Protein AF-A0A4W5P792-F1 (afdb_monomer_lite)

Structure (mmCIF, N/CA/C/O backbone):
data_AF-A0A4W5P792-F1
#
_entry.id   AF-A0A4W5P792-F1
#
loop_
_atom_site.group_PDB
_atom_site.id
_atom_site.type_symbol
_atom_site.label_atom_id
_atom_site.label_alt_id
_atom_site.label_comp_id
_atom_site.label_asym_id
_atom_site.label_entity_id
_atom_site.label_seq_id
_atom_site.pdbx_PDB_ins_code
_atom_site.Cartn_x
_atom_site.Cartn_y
_atom_site.Cartn_z
_atom_site.occupancy
_atom_site.B_iso_or_equiv
_atom_site.auth_seq_id
_atom_site.auth_comp_id
_atom_site.auth_asym_id
_atom_site.auth_atom_id
_atom_site.pdbx_PDB_model_num
ATOM 1 N N . MET A 1 1 ? -11.328 4.714 -4.684 1.00 63.66 1 MET A N 1
ATOM 2 C CA . MET A 1 1 ? -11.942 4.808 -3.341 1.00 63.66 1 MET A CA 1
ATOM 3 C C . MET A 1 1 ? -11.409 6.070 -2.698 1.00 63.66 1 MET A C 1
ATOM 5 O O . MET A 1 1 ? -10.196 6.207 -2.658 1.00 63.66 1 MET A O 1
ATOM 9 N N . SER A 1 2 ? -12.259 7.010 -2.285 1.00 81.56 2 SER A N 1
ATOM 10 C CA . SER A 1 2 ? -11.775 8.187 -1.558 1.00 81.56 2 SER A CA 1
ATOM 11 C C . SER A 1 2 ? -11.514 7.830 -0.095 1.00 81.56 2 SER A C 1
ATOM 13 O O . SER A 1 2 ? -12.242 7.023 0.490 1.00 81.56 2 SER A O 1
ATOM 15 N N . VAL A 1 3 ? -10.490 8.449 0.494 1.00 83.69 3 VAL A N 1
ATOM 16 C CA . VAL A 1 3 ? -10.143 8.302 1.918 1.00 83.69 3 VAL A CA 1
ATOM 17 C C . VAL A 1 3 ? -11.333 8.692 2.805 1.00 83.69 3 VAL A C 1
ATOM 19 O O . VAL A 1 3 ? -11.674 7.990 3.752 1.00 83.69 3 VAL A O 1
ATOM 22 N N . GLU A 1 4 ? -12.061 9.741 2.420 1.00 87.00 4 GLU A N 1
ATOM 23 C CA . GLU A 1 4 ? -13.284 10.177 3.101 1.00 87.00 4 GLU A CA 1
ATOM 24 C C . GLU A 1 4 ? -14.388 9.114 3.117 1.00 87.00 4 GLU A C 1
ATOM 26 O O . GLU A 1 4 ? -15.127 9.002 4.095 1.00 87.00 4 GLU A O 1
ATOM 31 N N . LYS A 1 5 ? -14.520 8.329 2.037 1.00 89.31 5 LYS A N 1
ATOM 32 C CA . LYS A 1 5 ? -15.499 7.238 1.980 1.00 89.31 5 LYS A CA 1
ATOM 33 C C . LYS A 1 5 ? -15.071 6.092 2.890 1.00 89.31 5 LYS A C 1
ATOM 35 O O . LYS A 1 5 ? -15.929 5.526 3.556 1.00 89.31 5 LYS A O 1
ATOM 40 N N . TYR A 1 6 ? -13.775 5.781 2.940 1.00 90.81 6 TYR A N 1
ATOM 41 C CA . TYR A 1 6 ? -13.229 4.725 3.794 1.00 90.81 6 TYR A CA 1
ATOM 42 C C . TYR A 1 6 ? -13.511 4.984 5.279 1.00 90.81 6 TYR A C 1
ATOM 44 O O . TYR A 1 6 ? -14.025 4.106 5.960 1.00 90.81 6 TYR A O 1
ATOM 52 N N . PHE A 1 7 ? -13.298 6.209 5.767 1.00 91.31 7 PHE A N 1
ATOM 53 C CA . PHE A 1 7 ? -13.531 6.543 7.182 1.00 91.31 7 PHE A CA 1
ATOM 54 C C . PHE A 1 7 ? -15.001 6.504 7.631 1.00 91.31 7 PHE A C 1
ATOM 56 O O . PHE A 1 7 ? -15.281 6.609 8.824 1.00 91.31 7 PHE A O 1
ATOM 63 N N . LYS A 1 8 ? -15.946 6.358 6.695 1.00 91.50 8 LYS A N 1
ATOM 64 C CA . LYS A 1 8 ? -17.387 6.225 6.966 1.00 91.50 8 LYS A CA 1
ATOM 65 C C . LYS A 1 8 ? -17.893 4.784 6.805 1.00 91.50 8 LYS A C 1
ATOM 67 O O . LYS A 1 8 ? -19.085 4.542 6.983 1.00 91.50 8 LYS A O 1
ATOM 72 N N . MET A 1 9 ? -17.033 3.839 6.423 1.00 92.81 9 MET A N 1
ATOM 73 C CA . MET A 1 9 ? -17.413 2.443 6.196 1.00 92.81 9 MET A CA 1
ATOM 74 C C . MET A 1 9 ? -17.576 1.671 7.512 1.00 92.81 9 MET A C 1
ATOM 76 O O . MET A 1 9 ? -16.966 1.981 8.534 1.00 92.81 9 MET A O 1
ATOM 80 N N . LYS A 1 10 ? -18.398 0.615 7.482 1.00 92.94 10 LYS A N 1
ATOM 81 C CA . LYS A 1 10 ? -18.444 -0.365 8.574 1.00 92.94 10 LYS A CA 1
ATOM 82 C C . LYS A 1 10 ? -17.152 -1.184 8.588 1.00 92.94 10 LYS A C 1
ATOM 84 O O . LYS A 1 10 ? -16.518 -1.387 7.557 1.00 92.94 10 LYS A O 1
ATOM 89 N N . LYS A 1 11 ? -16.804 -1.733 9.752 1.00 92.56 11 LYS A N 1
ATOM 90 C CA . LYS A 1 11 ? -15.557 -2.481 9.987 1.00 92.56 11 LYS A CA 1
ATOM 91 C C . LYS A 1 11 ? -15.236 -3.548 8.928 1.00 92.56 11 LYS A C 1
ATOM 93 O O . LYS A 1 11 ? -14.085 -3.661 8.520 1.00 92.56 11 LYS A O 1
ATOM 98 N N . SER A 1 12 ? -16.227 -4.338 8.502 1.00 93.56 12 SER A N 1
ATOM 99 C CA . SER A 1 12 ? -16.034 -5.375 7.473 1.00 93.56 12 SER A CA 1
ATOM 100 C C . SER A 1 12 ? -15.555 -4.783 6.150 1.00 93.56 12 SER A C 1
ATOM 102 O O . SER A 1 12 ? -14.626 -5.300 5.540 1.00 93.56 12 SER A O 1
ATOM 104 N N . ASP A 1 13 ? -16.152 -3.661 5.764 1.00 93.75 13 ASP A N 1
ATOM 105 C CA . ASP A 1 13 ? -15.906 -3.001 4.489 1.00 93.75 13 ASP A CA 1
ATOM 106 C C . ASP A 1 13 ? -14.578 -2.241 4.544 1.00 93.75 13 ASP A C 1
ATOM 108 O O . ASP A 1 13 ? -13.830 -2.276 3.574 1.00 93.75 13 ASP A O 1
ATOM 112 N N . CYS A 1 14 ? -14.224 -1.644 5.693 1.00 94.44 14 CYS A N 1
ATOM 113 C CA . CYS A 1 14 ? -12.881 -1.099 5.927 1.00 94.44 14 CYS A CA 1
ATOM 114 C C . CYS A 1 14 ? -11.807 -2.179 5.746 1.00 94.44 14 CYS A C 1
ATOM 116 O O . CYS A 1 14 ? -10.798 -1.943 5.087 1.00 94.44 14 CYS A O 1
ATOM 118 N N . LYS A 1 15 ? -12.028 -3.384 6.287 1.00 94.25 15 LYS A N 1
ATOM 119 C CA . LYS A 1 15 ? -11.068 -4.488 6.166 1.00 94.25 15 LYS A CA 1
ATOM 120 C C . LYS A 1 15 ? -10.851 -4.892 4.708 1.00 94.25 15 LYS A C 1
ATOM 122 O O . LYS A 1 15 ? -9.708 -4.991 4.266 1.00 94.25 15 LYS A O 1
ATOM 127 N N . GLU A 1 16 ? -11.936 -5.092 3.964 1.00 95.06 16 GLU A N 1
ATOM 128 C CA . GLU A 1 16 ? -11.878 -5.452 2.545 1.00 95.06 16 GLU A CA 1
ATOM 129 C C . GLU A 1 16 ? -11.236 -4.337 1.708 1.00 95.06 16 GLU A C 1
ATOM 131 O O . GLU A 1 16 ? -10.334 -4.577 0.905 1.00 95.06 16 GLU A O 1
ATOM 136 N N . ALA A 1 17 ? -11.638 -3.092 1.951 1.00 93.94 17 ALA A N 1
ATOM 137 C CA . ALA A 1 17 ? -11.094 -1.917 1.294 1.00 93.94 17 ALA A CA 1
ATOM 138 C C . ALA A 1 17 ? -9.582 -1.753 1.505 1.00 93.94 17 ALA A C 1
ATOM 140 O O . ALA A 1 17 ? -8.847 -1.477 0.552 1.00 93.94 17 ALA A O 1
ATOM 141 N N . L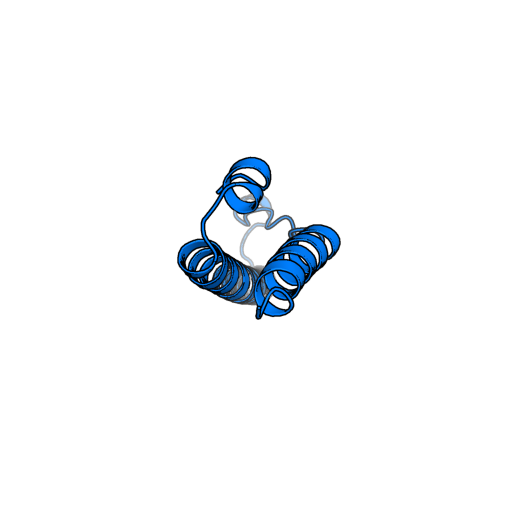EU A 1 18 ? -9.114 -1.946 2.741 1.00 93.88 18 LEU A N 1
ATOM 142 C CA . LEU A 1 18 ? -7.698 -1.888 3.094 1.00 93.88 18 LEU A CA 1
ATOM 143 C C . LEU A 1 18 ? -6.908 -3.001 2.404 1.00 93.88 18 LEU A C 1
ATOM 145 O O . LEU A 1 18 ? -5.805 -2.764 1.914 1.00 93.88 18 LEU A O 1
ATOM 149 N N . GLU A 1 19 ? -7.473 -4.204 2.321 1.00 94.31 19 GLU A N 1
ATOM 150 C CA . GLU A 1 19 ? -6.846 -5.320 1.618 1.00 94.31 19 GLU A CA 1
ATOM 151 C C . GLU A 1 19 ? -6.711 -5.040 0.113 1.00 94.31 19 GLU A C 1
ATOM 153 O O . GLU A 1 19 ? -5.640 -5.248 -0.463 1.00 94.31 19 GLU A O 1
ATOM 158 N N . ILE A 1 20 ? -7.761 -4.504 -0.520 1.00 94.00 20 ILE A N 1
ATOM 159 C CA . ILE A 1 20 ? -7.725 -4.082 -1.927 1.00 94.00 20 ILE A CA 1
ATOM 160 C C . ILE A 1 20 ? -6.642 -3.020 -2.136 1.00 94.00 20 ILE A C 1
ATOM 162 O O . ILE A 1 20 ? -5.864 -3.122 -3.087 1.00 94.00 20 ILE A O 1
ATOM 166 N N . TYR A 1 21 ? -6.551 -2.031 -1.243 1.00 91.12 21 TYR A N 1
ATOM 167 C CA . TYR A 1 21 ? -5.539 -0.982 -1.331 1.00 91.12 21 TYR A CA 1
ATOM 168 C C . TYR A 1 21 ? -4.114 -1.541 -1.203 1.00 91.12 21 TYR A C 1
ATOM 170 O O . TYR A 1 21 ? -3.264 -1.248 -2.041 1.00 91.12 21 TYR A O 1
ATOM 178 N N . LYS A 1 22 ? -3.856 -2.434 -0.238 1.00 91.62 22 LYS A N 1
ATOM 179 C CA . LYS A 1 22 ? -2.554 -3.112 -0.097 1.00 91.62 22 LYS A CA 1
ATOM 180 C C . LYS A 1 22 ? -2.181 -3.914 -1.348 1.00 91.62 22 LYS A C 1
ATOM 182 O O . LYS A 1 22 ? -1.065 -3.790 -1.848 1.00 91.62 22 LYS A O 1
ATOM 187 N N . ARG A 1 23 ? -3.125 -4.685 -1.905 1.00 93.00 23 ARG A N 1
ATOM 188 C CA . ARG A 1 23 ? -2.919 -5.435 -3.160 1.00 93.00 23 ARG A CA 1
ATOM 189 C C . ARG A 1 23 ? -2.636 -4.506 -4.342 1.00 93.00 23 ARG A C 1
ATOM 191 O O . ARG A 1 23 ? -1.818 -4.848 -5.196 1.00 93.00 23 ARG A O 1
ATOM 198 N N . PHE A 1 24 ? -3.304 -3.355 -4.406 1.00 90.44 24 PHE A N 1
ATOM 199 C CA . PHE A 1 24 ? -3.052 -2.335 -5.421 1.00 90.44 24 PHE A CA 1
ATOM 200 C C . PHE A 1 24 ? -1.615 -1.807 -5.335 1.00 90.44 24 PHE A C 1
ATOM 202 O O . PHE A 1 24 ? -0.924 -1.822 -6.351 1.00 90.44 24 PHE A O 1
ATOM 209 N N . LEU A 1 25 ? -1.131 -1.452 -4.138 1.00 88.81 25 LEU A N 1
ATOM 210 C CA . LEU A 1 25 ? 0.248 -0.984 -3.944 1.00 88.81 25 LEU A CA 1
ATOM 211 C C . LEU A 1 25 ? 1.274 -2.003 -4.448 1.00 88.81 25 LEU A C 1
ATOM 213 O O . LEU A 1 25 ? 2.151 -1.652 -5.230 1.00 88.81 25 LEU A O 1
ATOM 217 N N . THR A 1 26 ? 1.119 -3.283 -4.094 1.00 90.38 26 THR A N 1
ATOM 218 C CA . THR A 1 26 ? 2.019 -4.341 -4.581 1.00 90.38 26 THR A CA 1
ATOM 219 C C . THR A 1 26 ? 2.022 -4.452 -6.107 1.00 90.38 26 THR A C 1
ATOM 221 O O . THR A 1 26 ? 3.066 -4.697 -6.708 1.00 90.38 26 THR A O 1
ATOM 224 N N . ARG A 1 27 ? 0.865 -4.286 -6.762 1.00 90.69 27 ARG A N 1
ATOM 225 C CA . ARG A 1 27 ? 0.781 -4.310 -8.231 1.00 90.69 27 ARG A CA 1
ATOM 226 C C . ARG A 1 27 ? 1.467 -3.095 -8.850 1.00 90.69 27 ARG A C 1
ATOM 228 O O . ARG A 1 27 ? 2.187 -3.270 -9.824 1.00 90.69 27 ARG A O 1
ATOM 235 N N . VAL A 1 28 ? 1.298 -1.907 -8.271 1.00 88.12 28 VAL A N 1
ATOM 236 C CA . VAL A 1 28 ? 1.979 -0.680 -8.716 1.00 88.12 28 VAL A CA 1
ATOM 237 C C . VAL A 1 28 ? 3.497 -0.822 -8.607 1.00 88.12 28 VAL A C 1
ATOM 239 O O . VAL A 1 28 ? 4.196 -0.500 -9.563 1.00 88.12 28 VAL A O 1
ATOM 242 N N . THR A 1 29 ? 4.011 -1.395 -7.512 1.00 87.94 29 THR A N 1
ATOM 243 C CA . THR A 1 29 ? 5.446 -1.698 -7.369 1.00 87.94 29 THR A CA 1
ATOM 244 C C . THR A 1 29 ? 5.947 -2.599 -8.497 1.00 87.94 29 THR A C 1
ATOM 246 O O . THR A 1 29 ? 6.930 -2.261 -9.150 1.00 87.94 29 THR A O 1
ATOM 249 N N . LYS A 1 30 ? 5.235 -3.697 -8.789 1.00 90.50 30 LYS A N 1
ATOM 250 C CA . LYS A 1 30 ? 5.608 -4.620 -9.874 1.00 90.50 30 LYS A CA 1
ATOM 251 C C . LYS A 1 30 ? 5.565 -3.965 -11.252 1.00 90.50 30 LYS A C 1
ATOM 253 O O . LYS A 1 30 ? 6.413 -4.255 -12.088 1.00 90.50 30 LYS A O 1
ATOM 258 N N . ILE A 1 31 ? 4.595 -3.082 -11.496 1.00 88.62 31 ILE A N 1
ATOM 259 C CA . ILE A 1 31 ? 4.539 -2.298 -12.738 1.00 88.62 31 ILE A CA 1
ATOM 260 C C . ILE A 1 31 ? 5.761 -1.374 -12.815 1.00 88.62 31 ILE A C 1
ATOM 262 O O . ILE A 1 31 ? 6.386 -1.306 -13.864 1.00 88.62 31 ILE A O 1
ATOM 266 N N . GLY A 1 32 ? 6.168 -0.737 -11.715 1.00 87.12 32 GLY A N 1
ATOM 267 C CA . GLY A 1 32 ? 7.386 0.083 -11.666 1.00 87.12 32 GLY A CA 1
ATOM 268 C C . GLY A 1 32 ? 8.660 -0.681 -11.970 1.00 87.12 32 GLY A C 1
ATOM 269 O O . GLY A 1 32 ? 9.498 -0.204 -12.731 1.00 87.12 32 GLY A O 1
ATOM 270 N N . GLU A 1 33 ? 8.800 -1.881 -11.423 1.00 89.19 33 GLU A N 1
ATOM 271 C CA . GLU A 1 33 ? 9.920 -2.770 -11.739 1.00 89.19 33 GLU A CA 1
ATOM 272 C C . GLU A 1 33 ? 9.901 -3.197 -13.211 1.00 89.19 33 GLU A C 1
ATOM 274 O O . GLU A 1 33 ? 10.933 -3.165 -13.880 1.00 89.19 33 GLU A O 1
ATOM 279 N N . PHE A 1 34 ? 8.721 -3.536 -13.734 1.00 90.19 34 PHE A N 1
ATOM 280 C CA . PHE A 1 34 ? 8.550 -3.921 -15.131 1.00 90.19 34 PHE A CA 1
ATOM 281 C C . PHE A 1 34 ? 8.884 -2.777 -16.096 1.00 90.19 34 PHE A C 1
ATOM 283 O 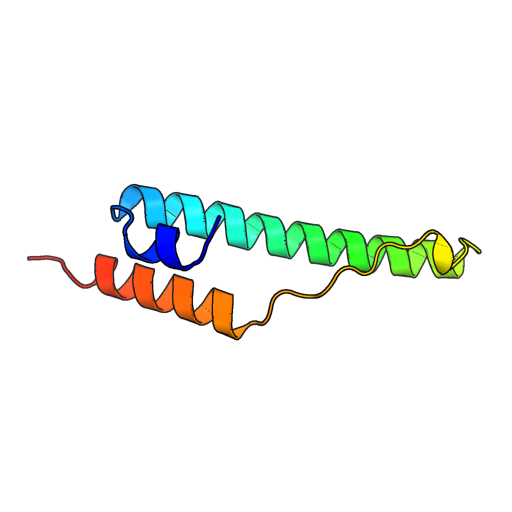O . PHE A 1 34 ? 9.583 -2.998 -17.079 1.00 90.19 34 PHE A O 1
ATOM 290 N N . MET A 1 35 ? 8.447 -1.551 -15.804 1.00 87.69 35 MET A N 1
ATOM 291 C CA . MET A 1 35 ? 8.755 -0.384 -16.634 1.00 87.69 35 MET A CA 1
ATOM 292 C C . MET A 1 35 ? 10.244 -0.032 -16.595 1.00 87.69 35 MET A C 1
ATOM 294 O O . MET A 1 35 ? 10.825 0.253 -17.636 1.00 87.69 35 MET A O 1
ATOM 298 N N . LYS A 1 36 ? 10.907 -0.160 -15.437 1.00 86.94 36 LYS A N 1
ATOM 299 C CA . LYS A 1 36 ? 12.372 -0.026 -15.361 1.00 86.94 36 LYS A CA 1
ATOM 300 C C . LYS A 1 36 ? 13.083 -1.047 -16.247 1.00 86.94 36 LYS A C 1
ATOM 302 O O . LYS A 1 36 ? 14.056 -0.698 -16.903 1.00 86.94 36 LYS A O 1
ATOM 307 N N . LEU A 1 37 ? 12.604 -2.292 -16.291 1.00 90.44 37 LEU A N 1
ATOM 308 C CA . LEU A 1 37 ? 13.136 -3.298 -17.214 1.00 90.44 37 LEU A CA 1
ATOM 309 C C . LEU A 1 37 ? 12.871 -2.906 -18.677 1.00 90.44 37 LEU A C 1
ATOM 311 O O . LEU A 1 37 ? 13.770 -3.030 -19.507 1.00 90.44 37 LEU A O 1
ATOM 315 N N . ALA A 1 38 ? 11.677 -2.397 -18.982 1.00 89.88 38 ALA A N 1
ATOM 316 C CA . ALA A 1 38 ? 11.317 -1.913 -20.312 1.00 89.88 38 ALA A CA 1
ATOM 317 C C . ALA A 1 38 ? 12.274 -0.807 -20.808 1.00 89.88 38 ALA A C 1
ATOM 319 O O . ALA A 1 38 ? 12.733 -0.864 -21.949 1.00 89.88 38 ALA A O 1
ATOM 320 N N . GLU A 1 39 ? 12.671 0.134 -19.942 1.00 88.25 39 GLU A N 1
ATOM 321 C CA . GLU A 1 39 ? 13.691 1.145 -20.274 1.00 88.25 39 GLU A CA 1
ATOM 322 C C . GLU A 1 39 ? 15.024 0.508 -20.685 1.00 88.25 39 GLU A C 1
ATOM 324 O O . GLU A 1 39 ? 15.646 0.941 -21.654 1.00 88.25 39 GLU A O 1
ATOM 329 N N . THR A 1 40 ? 15.466 -0.550 -19.992 1.00 89.81 40 THR A N 1
ATOM 330 C CA . THR A 1 40 ? 16.756 -1.199 -20.302 1.00 89.81 40 THR A CA 1
ATOM 331 C C . THR A 1 40 ? 16.780 -1.896 -21.660 1.00 89.81 40 THR A C 1
ATOM 333 O O . THR A 1 40 ? 17.857 -2.088 -22.221 1.00 89.81 40 THR A O 1
ATOM 336 N N . VAL A 1 41 ? 15.612 -2.258 -22.200 1.00 92.44 41 VAL A N 1
ATOM 337 C CA . VAL A 1 41 ? 15.479 -2.896 -23.520 1.00 92.44 41 VAL A CA 1
ATOM 338 C C . VAL A 1 41 ? 15.102 -1.904 -24.627 1.00 92.44 41 VAL A C 1
ATOM 340 O O . VAL A 1 41 ? 14.863 -2.323 -25.757 1.00 92.44 41 VAL A O 1
ATOM 343 N N . GLY A 1 42 ? 15.093 -0.599 -24.327 1.00 90.50 42 GLY A N 1
ATOM 344 C CA . GLY A 1 42 ? 14.930 0.471 -25.314 1.00 90.50 42 GLY A CA 1
ATOM 345 C C . GLY A 1 42 ? 13.500 0.976 -25.518 1.00 90.50 42 GLY A C 1
ATOM 346 O O . GLY A 1 42 ? 13.238 1.592 -26.548 1.00 90.50 42 GLY A O 1
ATOM 347 N N . VAL A 1 43 ? 12.577 0.733 -24.578 1.00 89.69 43 VAL A N 1
ATOM 348 C CA . VAL A 1 43 ? 11.247 1.372 -24.599 1.00 89.69 43 VAL A CA 1
ATOM 349 C C . VAL A 1 43 ? 11.386 2.870 -24.312 1.00 89.69 43 VAL A C 1
ATOM 351 O O . VAL A 1 43 ? 12.117 3.268 -23.402 1.00 89.69 43 VAL A O 1
ATOM 354 N N . ASP A 1 44 ? 10.696 3.698 -25.100 1.00 86.19 44 ASP A N 1
ATOM 355 C CA . ASP A 1 44 ? 10.737 5.153 -24.966 1.00 86.19 44 ASP A CA 1
ATOM 356 C C . ASP A 1 44 ? 10.095 5.596 -23.644 1.00 86.19 44 ASP A C 1
ATOM 358 O O . ASP A 1 44 ? 9.028 5.124 -23.251 1.00 86.19 44 ASP A O 1
ATOM 362 N N . LYS A 1 45 ? 10.737 6.538 -22.950 1.00 76.94 45 LYS A N 1
ATOM 363 C CA . LYS A 1 45 ? 10.253 7.059 -21.665 1.00 76.94 45 LYS A CA 1
ATOM 364 C C . LYS A 1 45 ? 8.902 7.765 -21.774 1.00 76.94 45 LYS A C 1
ATOM 366 O O . LYS A 1 45 ? 8.189 7.832 -20.780 1.00 76.94 45 LYS A O 1
ATOM 371 N N . ASN A 1 46 ? 8.544 8.275 -22.950 1.00 83.50 46 ASN A N 1
ATOM 372 C CA . ASN A 1 46 ? 7.246 8.896 -23.204 1.00 83.50 46 ASN A CA 1
ATOM 373 C C . ASN A 1 46 ? 6.103 7.866 -23.268 1.00 83.50 46 ASN A C 1
ATOM 375 O O . ASN A 1 46 ? 4.952 8.237 -23.047 1.00 83.50 46 ASN A O 1
ATOM 379 N N . ASP A 1 47 ? 6.415 6.588 -23.514 1.00 81.25 47 ASP A N 1
ATOM 380 C CA . ASP A 1 47 ? 5.451 5.479 -23.481 1.00 81.25 47 ASP A CA 1
ATOM 381 C C . ASP A 1 47 ? 5.317 4.855 -22.078 1.00 81.25 47 ASP A C 1
ATOM 383 O O . ASP A 1 47 ? 4.471 3.984 -21.850 1.00 81.25 47 ASP A O 1
ATOM 387 N N . ILE A 1 48 ? 6.139 5.293 -21.115 1.00 73.94 48 ILE A N 1
ATOM 388 C CA . ILE A 1 48 ? 6.124 4.785 -19.743 1.00 73.94 48 ILE A CA 1
ATOM 389 C C . ILE A 1 48 ? 5.167 5.626 -18.892 1.00 73.94 48 ILE A C 1
ATOM 391 O O . ILE A 1 48 ? 5.369 6.832 -18.736 1.00 73.94 48 ILE A O 1
ATOM 395 N N . PRO A 1 49 ? 4.133 5.015 -18.287 1.00 76.00 49 PRO A N 1
ATOM 396 C CA . PRO A 1 49 ? 3.235 5.739 -17.403 1.00 76.00 49 PRO A CA 1
ATOM 397 C C . PRO A 1 49 ? 3.964 6.182 -16.129 1.00 76.00 49 PRO A C 1
ATOM 399 O O . PRO A 1 49 ? 4.652 5.385 -15.488 1.00 76.00 49 PRO A O 1
ATOM 402 N N . ASP A 1 50 ? 3.749 7.434 -15.716 1.00 72.62 50 ASP A N 1
ATOM 403 C CA . ASP A 1 50 ? 4.207 7.929 -14.416 1.00 72.62 50 ASP A CA 1
ATOM 404 C C . ASP A 1 50 ? 3.357 7.315 -13.296 1.00 72.62 50 ASP A C 1
ATOM 406 O O . ASP A 1 50 ? 2.241 7.741 -12.969 1.00 72.62 50 ASP A O 1
ATOM 410 N N . ILE A 1 51 ? 3.896 6.249 -12.724 1.00 71.00 51 ILE A N 1
ATOM 411 C CA . ILE A 1 51 ? 3.335 5.544 -11.580 1.00 71.00 51 ILE A CA 1
ATOM 412 C C . ILE A 1 51 ? 3.729 6.299 -10.315 1.00 71.00 51 ILE A C 1
ATOM 414 O O . ILE A 1 51 ? 4.647 5.925 -9.585 1.00 71.00 51 ILE A O 1
ATOM 418 N N . ASN A 1 52 ? 2.997 7.380 -10.057 1.00 68.88 52 ASN A N 1
ATOM 419 C CA . ASN A 1 52 ? 3.087 8.112 -8.806 1.00 68.88 52 ASN A CA 1
ATOM 420 C C . ASN A 1 52 ? 2.845 7.153 -7.632 1.00 6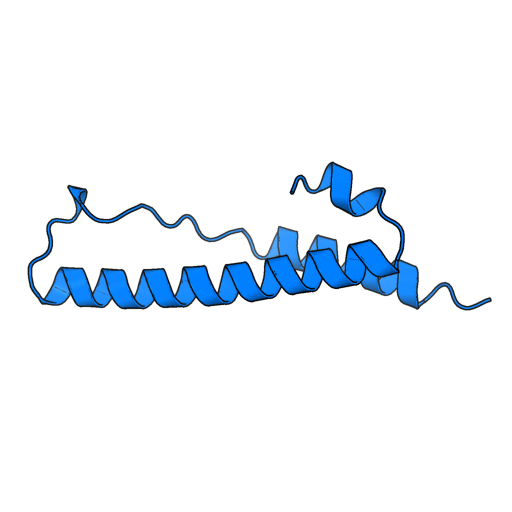8.88 52 ASN A C 1
ATOM 422 O O . ASN A 1 52 ? 1.757 6.590 -7.467 1.00 68.88 52 ASN A O 1
ATOM 426 N N . TYR A 1 53 ? 3.879 6.956 -6.815 1.00 69.81 53 TYR A N 1
ATOM 427 C CA . TYR A 1 53 ? 3.784 6.145 -5.611 1.00 69.81 53 TYR A CA 1
ATOM 428 C C . TYR A 1 53 ? 2.812 6.814 -4.647 1.00 69.81 53 TYR A C 1
ATOM 430 O O . TYR A 1 53 ? 2.978 7.978 -4.279 1.00 69.81 53 TYR A O 1
ATOM 438 N N . ALA A 1 54 ? 1.791 6.074 -4.223 1.00 73.19 54 ALA A N 1
ATOM 439 C CA . ALA A 1 54 ? 0.903 6.571 -3.191 1.00 73.19 54 ALA A CA 1
ATOM 440 C C . ALA A 1 54 ? 1.714 6.805 -1.902 1.00 73.19 54 ALA A C 1
ATOM 442 O O . ALA A 1 54 ? 2.490 5.927 -1.507 1.00 73.19 54 ALA A O 1
ATOM 443 N N . PRO A 1 55 ? 1.558 7.960 -1.238 1.00 78.75 55 PRO A N 1
ATOM 444 C CA . PRO A 1 55 ? 2.333 8.267 -0.048 1.00 78.75 55 PRO A CA 1
ATOM 445 C C . PRO A 1 55 ? 2.032 7.265 1.072 1.00 78.75 55 PRO A C 1
ATOM 447 O O . PRO A 1 55 ? 0.878 6.897 1.317 1.00 78.75 55 PRO A O 1
ATOM 450 N N . SER A 1 56 ? 3.085 6.842 1.775 1.00 79.81 56 SER A N 1
ATOM 451 C CA . SER A 1 56 ? 3.016 5.897 2.899 1.00 79.81 56 SER A CA 1
ATOM 452 C C . SER A 1 56 ? 2.076 6.370 4.011 1.00 79.81 56 SER A C 1
ATOM 454 O O . SER A 1 56 ? 1.397 5.550 4.628 1.00 79.81 56 SER A O 1
ATOM 456 N N . SER A 1 57 ? 1.949 7.687 4.190 1.00 86.38 57 SER A N 1
ATOM 457 C CA . SER A 1 57 ? 1.033 8.316 5.149 1.00 86.38 57 SER A CA 1
ATOM 458 C C . SER A 1 57 ? -0.436 7.937 4.938 1.00 86.38 57 SER A C 1
ATOM 460 O O . SER A 1 57 ? -1.191 7.844 5.907 1.00 86.38 57 SER A O 1
ATOM 462 N N . ILE A 1 58 ? -0.860 7.673 3.695 1.00 89.25 58 ILE A N 1
ATOM 463 C CA . ILE A 1 58 ? -2.231 7.227 3.418 1.00 89.25 58 ILE A CA 1
ATOM 464 C C . ILE A 1 58 ? -2.427 5.815 3.956 1.00 89.25 58 ILE A C 1
ATOM 466 O O . ILE A 1 58 ? -3.404 5.574 4.657 1.00 89.25 58 ILE A O 1
ATOM 470 N N . LEU A 1 59 ? -1.507 4.891 3.662 1.00 91.19 59 LEU A N 1
ATOM 471 C CA . LEU A 1 59 ? -1.613 3.517 4.155 1.00 91.19 59 LEU A CA 1
ATOM 472 C C . LEU A 1 59 ? -1.671 3.493 5.687 1.00 91.19 59 LEU A C 1
ATOM 474 O O . LEU A 1 59 ? -2.584 2.890 6.246 1.00 91.19 59 LEU A O 1
ATOM 478 N N . GLU A 1 60 ? -0.763 4.221 6.337 1.00 91.94 60 GLU A N 1
ATOM 479 C CA . GLU A 1 60 ? -0.701 4.331 7.796 1.00 91.94 60 GLU A CA 1
ATOM 480 C C . GLU A 1 60 ? -2.005 4.886 8.389 1.00 91.94 60 GLU A C 1
ATOM 482 O O . GLU A 1 60 ? -2.526 4.360 9.375 1.00 91.94 60 GLU A O 1
ATOM 487 N N . SER A 1 61 ? -2.592 5.903 7.750 1.00 92.69 61 SER A N 1
ATOM 488 C CA . SER A 1 61 ? -3.878 6.473 8.169 1.00 92.69 61 SER A CA 1
ATOM 489 C C . SER A 1 61 ? -5.025 5.458 8.059 1.00 92.69 61 SER A C 1
ATOM 491 O O . SER A 1 61 ? -5.873 5.372 8.952 1.00 92.69 61 SER A O 1
ATOM 493 N N . LEU A 1 62 ? -5.061 4.663 6.982 1.00 93.44 62 LEU A N 1
ATOM 494 C CA . LEU A 1 62 ? -6.093 3.640 6.770 1.00 93.44 62 LEU A CA 1
ATOM 495 C C . LEU A 1 62 ? -5.955 2.469 7.759 1.00 93.44 62 LEU A C 1
ATOM 497 O O . LEU A 1 62 ? -6.968 1.969 8.260 1.00 93.44 62 LEU A O 1
ATOM 501 N N . GLU A 1 63 ? -4.721 2.052 8.056 1.00 93.75 63 GLU A N 1
ATOM 502 C CA . GLU A 1 63 ? -4.406 1.017 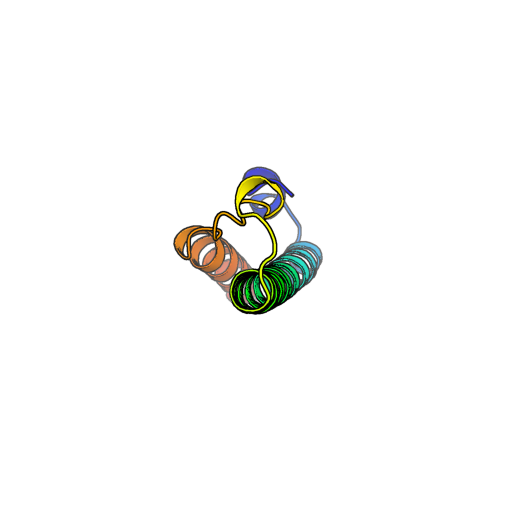9.050 1.00 93.75 63 GLU A CA 1
ATOM 503 C C . GLU A 1 63 ? -4.739 1.480 10.468 1.00 93.75 63 GLU A C 1
ATOM 505 O O . GLU A 1 63 ? -5.409 0.761 11.206 1.00 93.75 63 GLU A O 1
ATOM 510 N N . THR A 1 64 ? -4.357 2.706 10.827 1.00 94.00 64 THR A N 1
ATOM 511 C CA . THR A 1 64 ? -4.673 3.310 12.128 1.00 94.00 64 THR A CA 1
ATOM 512 C C . THR A 1 64 ? -6.181 3.371 12.354 1.00 94.00 64 THR A C 1
ATOM 514 O O . THR A 1 64 ? -6.673 2.961 13.409 1.00 94.00 64 THR A O 1
ATOM 517 N N . HIS A 1 65 ? -6.942 3.811 11.346 1.00 93.50 65 HIS A N 1
ATOM 518 C CA . HIS A 1 65 ? -8.399 3.807 11.425 1.00 93.50 65 HIS A CA 1
ATOM 519 C C . HIS A 1 65 ? -8.955 2.389 11.613 1.00 93.50 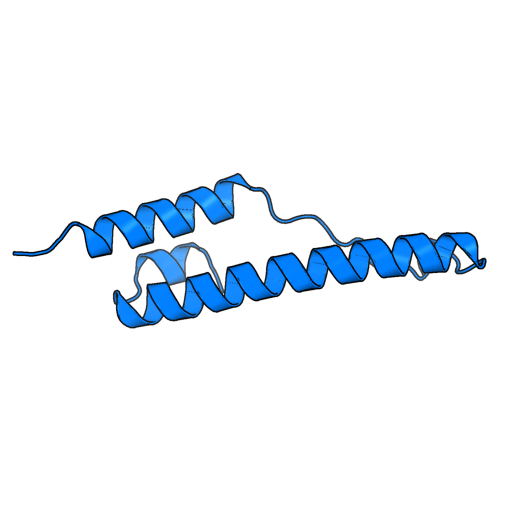65 HIS A C 1
ATOM 521 O O . HIS A 1 65 ? -9.778 2.180 12.504 1.00 93.50 65 HIS A O 1
ATOM 527 N N . MET A 1 66 ? -8.477 1.402 10.847 1.00 94.06 66 MET A N 1
ATOM 528 C CA . MET A 1 66 ? -8.925 0.012 10.989 1.00 94.06 66 MET A CA 1
ATOM 529 C C . MET A 1 66 ? -8.634 -0.540 12.390 1.00 94.06 66 MET A C 1
ATOM 531 O O . MET A 1 66 ? -9.536 -1.072 13.034 1.00 94.06 66 MET A O 1
ATOM 535 N N . ASN A 1 67 ? -7.422 -0.329 12.905 1.00 92.44 67 ASN A N 1
ATOM 536 C CA . ASN A 1 67 ? -7.026 -0.752 14.248 1.00 92.44 67 ASN A CA 1
ATOM 537 C C . ASN A 1 67 ? -7.921 -0.123 15.328 1.00 92.44 67 ASN A C 1
ATOM 539 O O . ASN A 1 67 ? -8.326 -0.805 16.270 1.00 92.44 67 ASN A O 1
ATOM 543 N N . SER A 1 68 ? -8.315 1.147 15.167 1.00 91.25 68 SER A N 1
ATOM 544 C CA . SER A 1 68 ? -9.258 1.809 16.081 1.00 91.25 68 SER A CA 1
ATOM 545 C C . SER A 1 68 ? -10.652 1.155 16.087 1.00 91.25 68 SER A C 1
ATOM 547 O O . SER A 1 68 ? -11.312 1.101 17.127 1.00 91.25 68 SER A O 1
ATOM 549 N N . LEU A 1 69 ? -11.092 0.601 14.949 1.00 89.81 69 LEU A N 1
ATOM 550 C CA . LEU A 1 69 ? -12.335 -0.171 14.831 1.00 89.81 69 LEU A CA 1
ATOM 551 C C . LEU A 1 69 ? -12.184 -1.609 15.361 1.00 89.81 69 LEU A C 1
ATOM 553 O O . LEU A 1 69 ? -13.177 -2.248 15.715 1.00 89.81 69 LEU A O 1
ATOM 557 N N . GLU A 1 70 ? -10.964 -2.150 15.404 1.00 85.94 70 GLU A N 1
ATOM 558 C CA . GLU A 1 70 ? -10.668 -3.461 15.993 1.00 85.94 70 GLU A CA 1
ATOM 559 C C . GLU A 1 70 ? -10.567 -3.426 17.517 1.00 85.94 70 GLU A C 1
ATOM 561 O O . GLU A 1 70 ? -11.064 -4.350 18.164 1.00 85.94 70 GLU A O 1
ATOM 566 N N . GLY A 1 71 ? -10.002 -2.348 18.070 1.00 74.44 71 GLY A N 1
ATOM 567 C CA . GLY A 1 71 ? -9.873 -2.113 19.510 1.00 74.44 71 GLY A CA 1
ATOM 568 C C . GLY A 1 71 ? -11.191 -1.796 20.222 1.00 74.44 71 GLY A C 1
ATOM 569 O O . GLY A 1 71 ? -11.295 -2.006 21.426 1.00 74.44 71 GLY A O 1
ATOM 570 N N . LYS A 1 72 ? -12.232 -1.374 19.492 1.00 63.34 72 LYS A N 1
ATOM 571 C CA . LYS A 1 72 ? -13.608 -1.298 20.009 1.00 63.34 72 LYS A CA 1
ATOM 572 C C . LYS A 1 72 ? -14.226 -2.703 20.087 1.00 63.34 72 LYS A C 1
ATOM 574 O O . LYS A 1 72 ? -15.070 -3.074 19.273 1.00 63.34 72 LYS A O 1
ATOM 579 N N 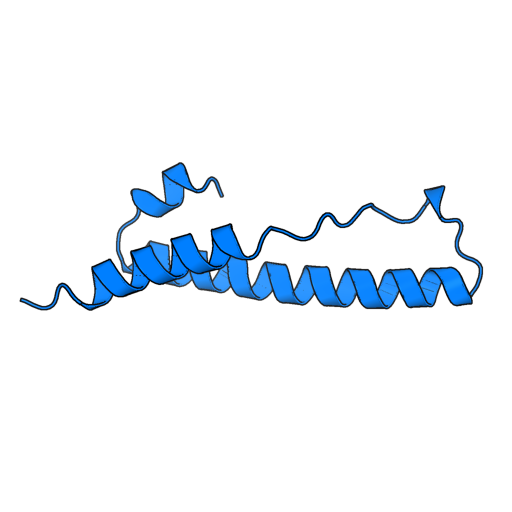. LYS A 1 73 ? -13.771 -3.509 21.047 1.00 47.16 73 LYS A N 1
ATOM 580 C CA . LYS A 1 73 ? -14.469 -4.709 21.531 1.00 47.16 73 LYS A CA 1
ATOM 581 C C . LYS A 1 73 ? -15.081 -4.378 22.894 1.00 47.16 73 LYS A C 1
ATOM 583 O O . LYS A 1 73 ? -14.333 -4.322 23.862 1.00 47.16 73 LYS A O 1
ATOM 588 N N . GLY A 1 74 ? -16.409 -4.257 22.947 1.00 49.31 74 GLY A N 1
ATOM 589 C CA . GLY A 1 74 ? -17.166 -4.103 24.198 1.00 49.31 74 GLY A CA 1
ATOM 590 C C . GLY A 1 74 ? -17.308 -2.659 24.634 1.00 49.31 74 GLY A C 1
ATOM 591 O O . GLY A 1 74 ? -16.276 -2.055 24.987 1.00 49.31 74 GLY A O 1
#

Radius of gyration: 16.59 Å; chains: 1; bounding box: 35×16×50 Å

Organism: NCBI:txid62062

Sequence (74 aa):
MSVEKYFKMKKSDCKEALEIYKRFLTRVTKIGEFMKLAETVGVDKNDIPDINYAPSSILESLETHMNSLEGKKG

InterPro domains:
  IPR011417 AP180 N-terminal homology (ANTH) domain [PF07651] (3-67)
  IPR014712 ANTH domain superfamily [G3DSA:1.20.58.150] (1-73)
  IPR045192 Clathrin coat assembly protein AP180-like [PTHR22951] (3-66)

Foldseek 3Di:
DDLVVLLVDQLVVLVVVLVVVVVVLVVLVVLVVVVVVVVVVPDDPVPRDDSPRDDPVSSVVSVVSSVVNVVPDD

Secondary structure (DSSP, 8-state):
--HHHHTTS-HHHHHHHHHHHHHHHHHHHHHHHHHHHHHHTT--GGGS----PPPHHHHHHHHHHHHHHHH---

pLDDT: mean 86.13, std 9.93, range [47.16, 95.06]